Protein AF-A0A0R2CUC7-F1 (afdb_monomer)

Secondary structure (DSSP, 8-state):
---S-EEETTTTEEEPPPHHHHHHHHHHHHHHSBTT-STT-TT-SB-HHHHHHTTT-HHHHHHHHHHHHHHH-TTEEEEEEEEEEE-TTS-EEEEEEEEETTSPPEEEEE--S-------

Organism: NCBI:txid1423745

Structure (mmCIF, N/CA/C/O backbone):
data_AF-A0A0R2CUC7-F1
#
_entry.id   AF-A0A0R2CUC7-F1
#
loop_
_atom_site.group_PDB
_atom_site.id
_atom_site.type_symbol
_atom_site.label_atom_id
_atom_site.label_alt_id
_atom_site.label_comp_id
_atom_s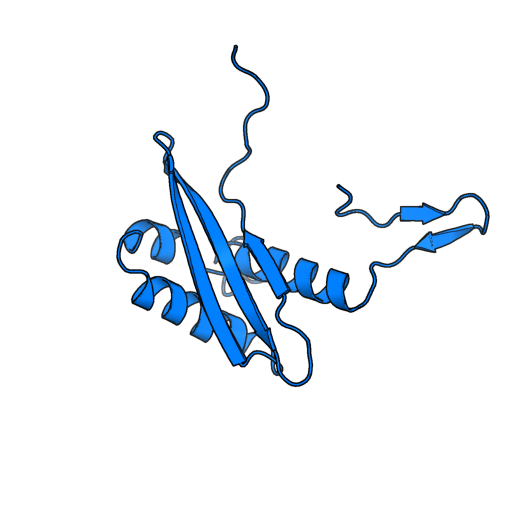ite.label_asym_id
_atom_site.label_entity_id
_atom_site.label_seq_id
_atom_site.pdbx_PDB_ins_code
_atom_site.Cartn_x
_atom_site.Cartn_y
_atom_site.Cartn_z
_atom_site.occupancy
_atom_site.B_iso_or_equiv
_atom_site.auth_seq_id
_atom_site.auth_comp_id
_atom_site.auth_asym_id
_atom_site.auth_atom_id
_atom_site.pdbx_PDB_model_num
ATOM 1 N N . MET A 1 1 ? 13.839 12.483 6.977 1.00 41.31 1 MET A N 1
ATOM 2 C CA . MET A 1 1 ? 14.357 11.131 7.264 1.00 41.31 1 MET A CA 1
ATOM 3 C C . MET A 1 1 ? 14.346 10.924 8.763 1.00 41.31 1 MET A C 1
ATOM 5 O O . MET A 1 1 ? 15.111 11.611 9.422 1.00 41.31 1 MET A O 1
ATOM 9 N N . THR A 1 2 ? 13.513 10.029 9.290 1.00 42.81 2 THR A N 1
ATOM 10 C CA . THR A 1 2 ? 13.954 9.015 10.267 1.00 42.81 2 THR A CA 1
ATOM 11 C C . THR A 1 2 ? 12.838 7.982 10.404 1.00 42.81 2 THR A C 1
ATOM 13 O O . THR A 1 2 ? 11.763 8.282 10.906 1.00 42.81 2 THR A O 1
ATOM 16 N N . ASN A 1 3 ? 13.098 6.778 9.900 1.00 47.59 3 ASN A N 1
ATOM 17 C CA . ASN A 1 3 ? 12.325 5.566 10.186 1.00 47.59 3 ASN A CA 1
ATOM 18 C C . ASN A 1 3 ? 12.746 4.963 11.549 1.00 47.59 3 ASN A C 1
ATOM 20 O O . ASN A 1 3 ? 12.495 3.790 11.790 1.00 47.59 3 ASN A O 1
ATOM 24 N N . ASP A 1 4 ? 13.411 5.738 12.418 1.00 59.41 4 ASP A N 1
ATOM 25 C CA . ASP A 1 4 ? 14.022 5.235 13.649 1.00 59.41 4 ASP A CA 1
ATOM 26 C C . ASP A 1 4 ? 13.312 5.732 14.902 1.00 59.41 4 ASP A C 1
ATOM 28 O O . ASP A 1 4 ? 12.884 6.884 15.007 1.00 59.41 4 ASP A O 1
ATOM 32 N N . VAL A 1 5 ? 13.306 4.849 15.899 1.00 56.78 5 VAL A N 1
ATOM 33 C CA . VAL A 1 5 ? 13.142 5.189 17.310 1.00 56.78 5 VAL A CA 1
ATOM 34 C C . VAL A 1 5 ? 14.219 6.214 17.682 1.00 56.78 5 VAL A C 1
ATOM 36 O O . VAL A 1 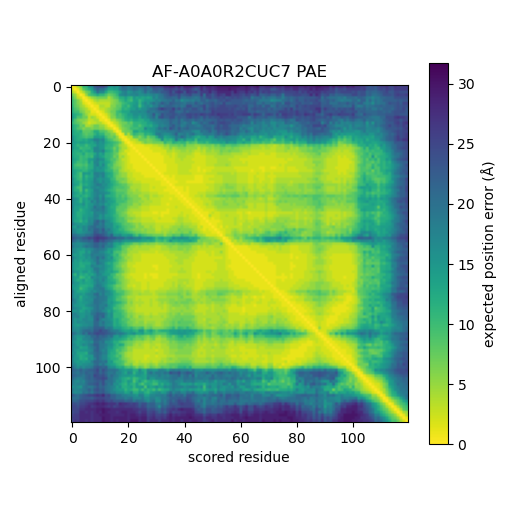5 ? 15.405 5.890 17.767 1.00 56.78 5 VAL A O 1
ATOM 39 N N . ALA A 1 6 ? 13.819 7.465 17.907 1.00 59.09 6 ALA A N 1
ATOM 40 C CA . ALA A 1 6 ? 14.750 8.531 18.255 1.00 59.09 6 ALA A CA 1
ATOM 41 C C . ALA A 1 6 ? 14.904 8.619 19.779 1.00 59.09 6 ALA A C 1
ATOM 43 O O . ALA A 1 6 ? 13.968 8.969 20.493 1.00 59.09 6 ALA A O 1
ATOM 44 N N . PHE A 1 7 ? 16.094 8.323 20.303 1.00 57.31 7 PHE A N 1
ATOM 45 C CA . PHE A 1 7 ? 16.383 8.535 21.722 1.00 57.31 7 PHE A CA 1
ATOM 46 C C . PHE A 1 7 ? 16.636 10.019 22.004 1.00 57.31 7 PHE A C 1
ATOM 48 O O . PHE A 1 7 ? 17.595 10.607 21.492 1.00 57.31 7 PHE A O 1
ATOM 55 N N . ASN A 1 8 ? 15.806 10.626 22.850 1.00 61.25 8 ASN A N 1
ATOM 56 C CA . ASN A 1 8 ? 15.993 12.000 23.276 1.00 61.25 8 ASN A CA 1
ATOM 57 C C . ASN A 1 8 ? 16.959 12.065 24.468 1.00 61.25 8 ASN A C 1
ATOM 59 O O . ASN A 1 8 ? 16.620 11.765 25.612 1.00 61.25 8 ASN A O 1
ATOM 63 N N . ARG A 1 9 ? 18.191 12.506 24.195 1.00 60.03 9 ARG A N 1
ATOM 64 C CA . ARG A 1 9 ? 19.257 12.606 25.203 1.00 60.03 9 ARG A CA 1
ATOM 65 C C . ARG A 1 9 ? 19.009 13.668 26.278 1.00 60.03 9 ARG A C 1
ATOM 67 O O . ARG A 1 9 ? 19.671 13.609 27.307 1.00 60.03 9 ARG A O 1
ATOM 74 N N . SER A 1 10 ? 18.110 14.631 26.061 1.00 72.25 10 SER A N 1
ATOM 75 C CA . SER A 1 10 ? 17.872 15.713 27.030 1.00 72.25 10 SER A CA 1
ATOM 76 C C . SER A 1 10 ? 16.886 15.331 28.132 1.00 72.25 10 SER A C 1
ATOM 78 O O . SER A 1 10 ? 16.953 15.896 29.220 1.00 72.25 10 SER A O 1
ATOM 80 N N . ASN A 1 11 ? 16.005 14.360 27.882 1.00 71.06 11 ASN A N 1
ATOM 81 C CA . ASN A 1 11 ? 15.025 13.882 28.861 1.00 71.06 11 ASN A CA 1
ATOM 82 C C . ASN A 1 11 ? 15.072 12.360 29.096 1.00 71.06 11 ASN A C 1
ATOM 84 O O . ASN A 1 11 ? 14.337 11.859 29.940 1.00 71.06 11 ASN A O 1
ATOM 88 N N . GLY A 1 12 ? 15.936 11.630 28.383 1.00 63.31 12 GLY A N 1
ATOM 89 C CA . GLY A 1 12 ? 16.108 10.186 28.538 1.00 63.31 12 GLY A CA 1
ATOM 90 C C . GLY A 1 12 ? 14.937 9.353 28.013 1.00 63.31 12 GLY A C 1
ATOM 91 O O . GLY A 1 12 ? 14.834 8.179 28.364 1.00 63.31 12 GLY A O 1
ATOM 92 N N . VAL A 1 13 ? 14.051 9.938 27.201 1.00 70.56 13 VAL A N 1
ATOM 93 C CA . VAL A 1 13 ? 12.846 9.276 26.683 1.00 70.56 13 VAL A CA 1
ATOM 94 C C . VAL A 1 13 ? 13.041 8.882 25.219 1.00 70.56 13 VAL A C 1
ATOM 96 O O . VAL A 1 13 ? 13.650 9.608 24.433 1.00 70.56 13 VAL A O 1
ATOM 99 N N . PHE A 1 14 ? 12.506 7.726 24.832 1.00 63.06 14 PHE A N 1
ATOM 100 C CA . PHE A 1 14 ? 12.370 7.371 23.424 1.00 63.06 14 PHE A CA 1
ATOM 101 C C . PHE A 1 14 ? 11.213 8.162 22.813 1.00 63.06 14 PHE A C 1
ATOM 103 O O . PHE A 1 14 ? 10.071 8.041 23.250 1.00 63.06 14 PHE A O 1
ATOM 110 N N . ASN A 1 15 ? 11.509 8.982 21.809 1.00 59.94 15 ASN A N 1
ATOM 111 C CA . ASN A 1 15 ? 10.486 9.635 21.013 1.00 59.94 15 ASN A CA 1
ATOM 112 C C . ASN A 1 15 ? 9.854 8.579 20.108 1.00 59.94 15 ASN A C 1
ATOM 114 O O . ASN A 1 15 ? 10.483 8.080 19.170 1.00 59.94 15 ASN A O 1
ATOM 118 N N . PHE A 1 16 ? 8.612 8.239 20.426 1.00 55.81 16 PHE A N 1
ATOM 119 C CA . PHE A 1 16 ? 7.750 7.477 19.542 1.00 55.81 16 PHE A CA 1
ATOM 120 C C . PHE A 1 16 ? 7.235 8.391 18.433 1.00 55.81 16 PHE A C 1
ATOM 122 O O . PHE A 1 16 ? 7.182 9.614 18.571 1.00 55.81 16 PHE A O 1
ATOM 129 N N . VAL A 1 17 ? 6.908 7.781 17.305 1.00 61.53 17 VAL A N 1
ATOM 130 C CA . VAL A 1 17 ? 6.357 8.481 16.150 1.00 61.53 17 VAL A CA 1
ATOM 131 C C . VAL A 1 17 ? 4.950 8.977 16.500 1.00 61.53 17 VAL A C 1
ATOM 133 O O . VAL A 1 17 ? 4.236 8.291 17.225 1.00 61.53 17 VAL A O 1
ATOM 136 N N . ASN A 1 18 ? 4.540 10.154 16.021 1.00 59.34 18 ASN A N 1
ATOM 137 C CA . ASN A 1 18 ? 3.174 10.642 16.252 1.00 59.34 18 ASN A CA 1
ATOM 138 C C . ASN A 1 18 ? 2.145 9.701 15.592 1.00 59.34 18 ASN A C 1
ATOM 140 O O . ASN A 1 18 ? 2.443 9.124 14.552 1.00 59.34 18 ASN A O 1
ATOM 144 N N . ASP A 1 19 ? 0.914 9.609 16.104 1.00 58.41 19 ASP A N 1
ATOM 145 C CA . ASP A 1 19 ? -0.112 8.646 15.642 1.00 58.41 19 ASP A CA 1
ATOM 146 C C . ASP A 1 19 ? -0.348 8.627 14.114 1.00 58.41 19 ASP A C 1
ATOM 148 O O . ASP A 1 19 ? -0.509 7.569 13.500 1.00 58.41 19 ASP A O 1
ATOM 152 N N . ASN A 1 20 ? -0.355 9.799 13.467 1.00 59.53 20 ASN A N 1
ATOM 153 C CA . ASN A 1 20 ? -0.498 9.889 12.008 1.00 59.53 20 ASN A CA 1
ATOM 154 C C . ASN A 1 20 ? 0.726 9.324 11.276 1.00 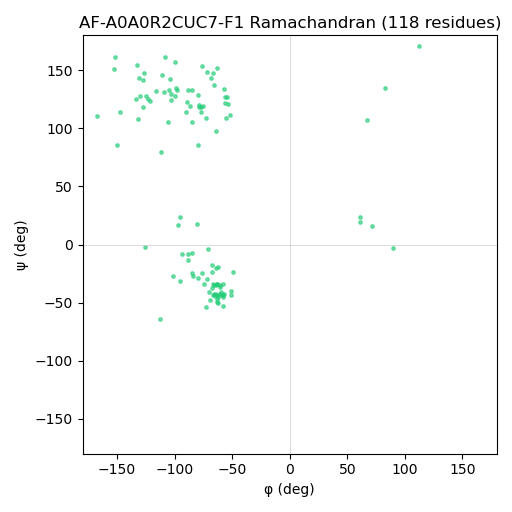59.53 20 ASN A C 1
ATOM 156 O O . ASN A 1 20 ? 0.577 8.678 10.238 1.00 59.53 20 ASN A O 1
ATOM 160 N N . ASP A 1 21 ? 1.916 9.548 11.828 1.00 66.31 21 ASP A N 1
ATOM 161 C CA . ASP A 1 21 ? 3.174 9.050 11.290 1.00 66.31 21 ASP A CA 1
ATOM 162 C C . ASP A 1 21 ? 3.332 7.541 11.558 1.00 66.31 21 ASP A C 1
ATOM 164 O O . ASP A 1 21 ? 3.844 6.826 10.699 1.00 66.31 21 ASP A O 1
ATOM 168 N N . GLU A 1 22 ? 2.835 7.025 12.690 1.00 6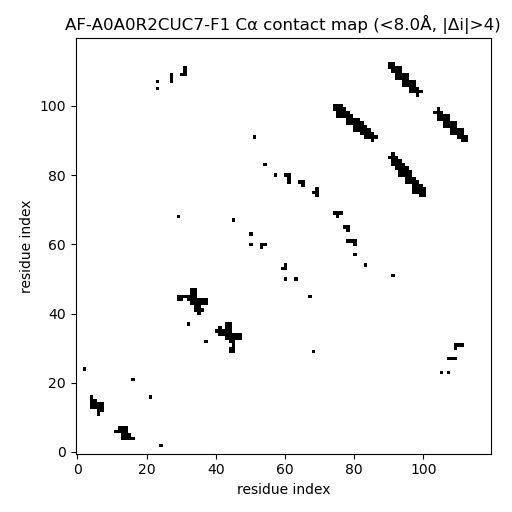9.38 22 GLU A N 1
ATOM 169 C CA . GLU A 1 22 ? 2.780 5.586 12.993 1.00 69.38 22 GLU A CA 1
ATOM 170 C C . GLU A 1 22 ? 1.901 4.845 11.977 1.00 69.38 22 GLU A C 1
ATOM 172 O O . GLU A 1 22 ? 2.275 3.796 11.450 1.00 69.38 22 GLU A O 1
ATOM 177 N N . LEU A 1 23 ? 0.748 5.416 11.633 1.00 75.56 23 LEU A N 1
ATOM 178 C CA . LEU A 1 23 ? -0.149 4.855 10.629 1.00 75.56 23 LEU A CA 1
ATOM 179 C C . LEU A 1 23 ? 0.456 4.882 9.222 1.00 75.56 23 LEU A C 1
ATOM 181 O O . LEU A 1 23 ? 0.392 3.876 8.508 1.00 75.56 23 LEU A O 1
ATOM 185 N N . ALA A 1 24 ? 1.092 5.994 8.844 1.00 74.25 24 ALA A N 1
ATOM 186 C CA . ALA A 1 24 ? 1.830 6.087 7.591 1.00 74.25 24 ALA A CA 1
ATOM 187 C C . ALA A 1 24 ? 2.947 5.033 7.524 1.00 74.25 24 ALA A C 1
ATOM 189 O O . ALA A 1 24 ? 3.121 4.369 6.499 1.00 74.25 24 ALA A O 1
ATOM 190 N N . GLN A 1 25 ? 3.685 4.841 8.621 1.00 75.81 25 GLN A N 1
ATOM 191 C CA . GLN A 1 25 ? 4.726 3.818 8.728 1.00 75.81 25 GLN A CA 1
ATOM 192 C C . GLN A 1 25 ? 4.153 2.408 8.640 1.00 75.81 25 GLN A C 1
ATOM 194 O O . GLN A 1 25 ? 4.669 1.588 7.881 1.00 75.81 25 GLN A O 1
ATOM 199 N N . ARG A 1 26 ? 3.049 2.129 9.336 1.00 84.62 26 ARG A N 1
ATOM 200 C CA . ARG A 1 26 ? 2.366 0.837 9.257 1.00 84.62 26 ARG A CA 1
ATOM 201 C C . ARG A 1 26 ? 1.945 0.522 7.828 1.00 84.62 26 ARG A C 1
ATOM 203 O O . ARG A 1 26 ? 2.166 -0.594 7.371 1.00 84.62 26 ARG A O 1
ATOM 210 N N . ILE A 1 27 ? 1.372 1.485 7.107 1.00 85.44 27 ILE A N 1
ATOM 211 C CA . ILE A 1 27 ? 0.988 1.288 5.704 1.00 85.44 27 ILE A CA 1
ATOM 212 C C . ILE A 1 27 ? 2.221 1.044 4.824 1.00 85.44 27 ILE A C 1
ATOM 214 O O . ILE A 1 27 ? 2.197 0.132 3.998 1.00 85.44 27 ILE A O 1
ATOM 218 N N . LYS A 1 28 ? 3.309 1.801 5.019 1.00 83.88 28 LYS A N 1
ATOM 219 C CA . LYS A 1 28 ? 4.572 1.573 4.299 1.00 83.88 28 LYS A CA 1
ATOM 220 C C . LYS A 1 28 ? 5.117 0.168 4.532 1.00 83.88 28 LYS A C 1
ATOM 222 O O . LYS A 1 28 ? 5.513 -0.473 3.569 1.00 83.88 28 LYS A O 1
ATOM 227 N N . ILE A 1 29 ? 5.094 -0.324 5.771 1.00 86.19 29 ILE A N 1
ATOM 228 C CA . ILE A 1 29 ? 5.511 -1.695 6.095 1.00 86.19 29 ILE A CA 1
ATOM 229 C C . ILE A 1 29 ? 4.585 -2.697 5.400 1.00 86.19 29 ILE A C 1
ATOM 231 O O . ILE A 1 29 ? 5.055 -3.581 4.695 1.00 86.19 29 ILE A O 1
ATOM 235 N N . LEU A 1 30 ? 3.266 -2.527 5.527 1.00 89.88 30 LEU A N 1
ATOM 236 C CA . LEU A 1 30 ? 2.286 -3.440 4.934 1.00 89.88 30 LEU A CA 1
ATOM 237 C C . LEU A 1 30 ? 2.446 -3.582 3.416 1.00 89.88 30 LEU A C 1
ATOM 239 O O . LEU A 1 30 ? 2.325 -4.697 2.912 1.00 89.88 30 LEU A O 1
ATOM 243 N N . LEU A 1 31 ? 2.676 -2.475 2.705 1.00 88.81 31 LEU A N 1
ATOM 244 C CA . LEU A 1 31 ? 2.843 -2.464 1.247 1.00 88.81 31 LEU A CA 1
ATOM 245 C C . LEU A 1 31 ? 4.278 -2.790 0.810 1.00 88.81 31 LEU A C 1
ATOM 247 O O . LEU A 1 31 ? 4.470 -3.298 -0.293 1.00 88.81 31 LEU A O 1
ATOM 251 N N . GLY A 1 32 ? 5.267 -2.509 1.660 1.00 86.94 32 GLY A N 1
ATOM 252 C CA . GLY A 1 32 ? 6.685 -2.762 1.411 1.00 86.94 32 GLY A CA 1
ATOM 253 C C . GLY A 1 32 ? 7.103 -4.213 1.640 1.00 86.94 32 GLY A C 1
ATOM 254 O O . GLY A 1 32 ? 8.009 -4.681 0.959 1.00 86.94 32 GLY A O 1
ATOM 255 N N . THR A 1 33 ? 6.429 -4.940 2.535 1.00 89.56 33 THR A N 1
ATOM 256 C CA . THR A 1 33 ? 6.689 -6.364 2.780 1.00 89.56 33 THR A CA 1
ATOM 257 C C . THR A 1 33 ? 6.046 -7.231 1.702 1.00 89.56 33 THR A C 1
ATOM 259 O O . THR A 1 33 ? 4.818 -7.278 1.570 1.00 89.56 33 THR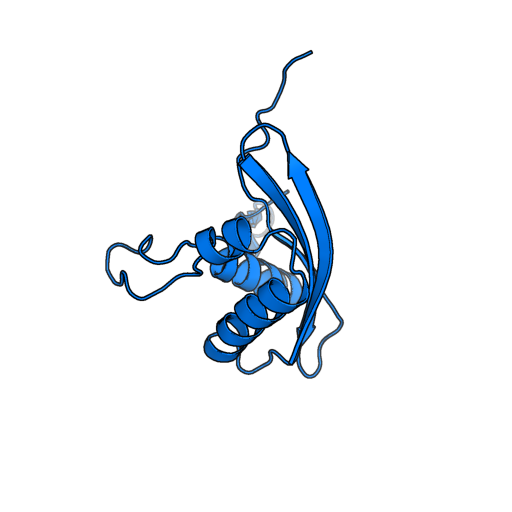 A O 1
ATOM 262 N N . ASN A 1 34 ? 6.871 -7.966 0.964 1.00 89.38 34 ASN A N 1
ATOM 263 C CA . ASN A 1 34 ? 6.431 -8.869 -0.086 1.00 89.38 34 ASN A CA 1
ATOM 264 C C . ASN A 1 34 ? 5.748 -10.123 0.460 1.00 89.38 34 ASN A C 1
ATOM 266 O O . ASN A 1 34 ? 6.087 -10.649 1.524 1.00 89.38 34 ASN A O 1
ATOM 270 N N . LEU A 1 35 ? 4.794 -10.644 -0.313 1.00 90.56 35 LEU A N 1
ATOM 271 C CA . LEU A 1 35 ? 4.188 -11.941 -0.035 1.00 90.56 35 LEU A CA 1
ATOM 272 C C . LEU A 1 35 ? 5.273 -13.028 0.040 1.00 90.56 35 LEU A C 1
ATOM 274 O O . LEU A 1 35 ? 6.018 -13.243 -0.916 1.00 90.56 35 LEU A O 1
ATOM 278 N N . GLY A 1 36 ? 5.347 -13.718 1.179 1.00 90.19 36 GLY A N 1
ATOM 279 C CA . GLY A 1 36 ? 6.342 -14.768 1.422 1.00 90.19 36 GLY A CA 1
ATOM 280 C C . GLY A 1 36 ? 7.659 -14.292 2.040 1.00 90.19 36 GLY A C 1
ATOM 281 O O . GLY A 1 36 ? 8.502 -15.134 2.347 1.00 90.19 36 GLY A O 1
ATOM 282 N N . GLU A 1 37 ? 7.830 -12.985 2.260 1.00 90.44 37 GLU A N 1
ATOM 283 C CA . GLU A 1 37 ? 9.042 -12.410 2.861 1.00 90.44 37 GLU A CA 1
ATOM 284 C C . GLU A 1 37 ? 9.161 -12.726 4.360 1.00 90.44 37 GLU A C 1
ATOM 286 O O . GLU A 1 37 ? 10.264 -12.885 4.877 1.00 90.44 37 GLU A O 1
ATOM 291 N N . ILE A 1 38 ? 8.031 -12.880 5.059 1.00 88.75 38 ILE A N 1
ATOM 292 C CA . ILE A 1 38 ? 8.005 -13.157 6.498 1.00 88.75 38 ILE A CA 1
ATOM 293 C C . ILE A 1 38 ? 8.347 -14.641 6.755 1.00 88.75 38 ILE A C 1
ATOM 295 O O . ILE A 1 38 ? 7.545 -15.517 6.415 1.00 88.75 38 ILE A O 1
ATOM 299 N N . PRO A 1 39 ? 9.492 -14.971 7.397 1.00 88.94 39 PRO A N 1
ATOM 300 C CA . PRO A 1 39 ? 9.972 -16.355 7.483 1.00 88.94 39 PRO A CA 1
ATOM 301 C C . PRO A 1 39 ? 9.048 -17.302 8.253 1.00 88.94 39 PRO A C 1
ATOM 303 O O . PRO A 1 39 ? 8.949 -18.479 7.907 1.00 88.94 39 PRO A O 1
ATOM 306 N N . TRP A 1 40 ? 8.380 -16.791 9.289 1.00 88.19 40 TRP A N 1
ATOM 307 C CA . TRP A 1 40 ? 7.481 -17.560 10.155 1.00 88.19 40 TRP A CA 1
ATOM 308 C C . TRP A 1 40 ? 6.031 -17.607 9.654 1.00 88.19 40 TRP A C 1
ATOM 310 O O . TRP A 1 40 ? 5.257 -18.424 10.143 1.00 88.19 40 TRP A O 1
ATOM 320 N N . ASP A 1 41 ? 5.653 -16.766 8.687 1.00 87.12 41 ASP A N 1
ATOM 321 C CA . ASP A 1 41 ? 4.326 -16.782 8.065 1.00 87.12 41 ASP A CA 1
ATOM 322 C C . ASP A 1 41 ? 4.405 -16.294 6.613 1.00 87.12 41 ASP A C 1
ATOM 324 O O . ASP A 1 41 ? 4.166 -15.130 6.285 1.00 87.12 41 ASP A O 1
ATOM 328 N N . ARG A 1 42 ? 4.706 -17.231 5.713 1.00 87.94 42 ARG A N 1
ATOM 329 C CA . ARG A 1 42 ? 4.847 -16.952 4.279 1.00 87.94 42 ARG A CA 1
ATOM 330 C C . ARG A 1 42 ? 3.524 -16.632 3.577 1.00 87.94 42 ARG A C 1
ATOM 332 O O . ARG A 1 42 ? 3.534 -16.339 2.386 1.00 87.94 42 ARG A O 1
ATOM 339 N N . THR A 1 43 ? 2.390 -16.706 4.276 1.00 88.88 43 THR A N 1
ATOM 340 C CA . THR A 1 43 ? 1.079 -16.339 3.716 1.00 88.88 43 THR A CA 1
ATOM 341 C C . THR A 1 43 ? 0.795 -14.840 3.821 1.00 88.88 43 THR A C 1
ATOM 343 O O . THR A 1 43 ? -0.207 -14.359 3.288 1.00 88.88 43 THR A O 1
ATOM 346 N N . LYS A 1 44 ? 1.663 -14.093 4.514 1.00 86.19 44 LYS A N 1
ATOM 347 C CA . LYS A 1 44 ? 1.545 -12.650 4.737 1.00 86.19 44 LYS A CA 1
ATOM 348 C C . LYS A 1 44 ? 2.427 -11.862 3.779 1.00 86.19 44 LYS A C 1
ATOM 350 O O . LYS A 1 44 ? 3.433 -12.365 3.281 1.00 86.19 44 LYS A O 1
ATOM 355 N N . GLY A 1 45 ? 2.040 -10.605 3.586 1.00 88.81 45 GLY A N 1
ATOM 356 C CA . GLY A 1 45 ? 2.687 -9.650 2.696 1.00 88.81 45 GLY A CA 1
ATOM 357 C C . GLY A 1 45 ? 1.817 -9.291 1.496 1.00 88.81 45 GLY A C 1
ATOM 358 O O . GLY A 1 45 ? 0.759 -9.884 1.258 1.00 88.81 45 GLY A O 1
ATOM 359 N N . PHE A 1 46 ? 2.268 -8.286 0.760 1.00 90.31 46 PHE A N 1
ATOM 360 C CA . PHE A 1 46 ? 1.619 -7.778 -0.436 1.00 90.31 46 PHE A CA 1
ATOM 361 C C . PHE A 1 46 ? 2.286 -8.358 -1.688 1.00 90.31 46 PHE A C 1
ATOM 363 O O . PHE A 1 46 ? 3.509 -8.415 -1.782 1.00 90.31 46 PHE A O 1
ATOM 370 N N . ASP A 1 47 ? 1.497 -8.808 -2.663 1.00 88.44 47 ASP A N 1
ATOM 371 C CA . ASP A 1 47 ? 2.037 -9.313 -3.929 1.00 88.44 47 ASP A CA 1
ATOM 372 C C . ASP A 1 47 ? 2.411 -8.146 -4.858 1.00 88.44 47 ASP A C 1
ATOM 374 O O . ASP A 1 47 ? 1.627 -7.721 -5.713 1.00 88.44 47 ASP A O 1
ATOM 378 N N . GLN A 1 48 ? 3.628 -7.621 -4.696 1.00 85.06 48 GLN A N 1
ATOM 379 C CA . GLN A 1 48 ? 4.136 -6.526 -5.528 1.00 85.06 48 GLN A CA 1
ATOM 380 C C . GLN A 1 48 ? 4.356 -6.955 -6.990 1.00 85.06 48 GLN A C 1
ATOM 382 O O . GLN A 1 48 ? 4.278 -6.121 -7.895 1.00 85.06 48 GLN A O 1
ATOM 387 N N . ASN A 1 49 ? 4.558 -8.251 -7.269 1.00 82.19 49 ASN A N 1
ATOM 388 C CA . ASN A 1 49 ? 4.691 -8.737 -8.647 1.00 82.19 49 ASN A CA 1
ATOM 389 C C . ASN A 1 49 ? 3.390 -8.556 -9.429 1.00 82.19 49 ASN A C 1
ATOM 391 O O . ASN A 1 49 ? 3.429 -8.252 -10.625 1.00 82.19 49 ASN A O 1
ATOM 395 N N . ASN A 1 50 ? 2.242 -8.707 -8.765 1.00 80.56 50 ASN A N 1
ATOM 396 C CA . ASN A 1 50 ? 0.943 -8.433 -9.368 1.00 80.56 50 ASN A CA 1
ATOM 397 C C . ASN A 1 50 ? 0.822 -6.963 -9.811 1.00 80.56 50 ASN A C 1
ATOM 399 O O . ASN A 1 50 ? 0.282 -6.676 -10.878 1.00 80.56 50 ASN A O 1
ATOM 403 N N . ILE A 1 51 ? 1.394 -6.029 -9.050 1.00 79.88 51 ILE A N 1
ATOM 404 C CA . ILE A 1 51 ? 1.401 -4.599 -9.385 1.00 79.88 51 ILE A CA 1
ATOM 405 C C . ILE A 1 51 ? 2.288 -4.313 -10.592 1.00 79.88 51 ILE A C 1
ATOM 407 O O . ILE A 1 51 ? 1.840 -3.673 -11.541 1.00 79.88 51 ILE A O 1
ATOM 411 N N . ILE A 1 52 ? 3.510 -4.851 -10.605 1.00 74.31 52 ILE A N 1
ATOM 412 C CA . ILE A 1 52 ? 4.454 -4.676 -11.719 1.00 74.31 52 ILE A CA 1
ATOM 413 C C . ILE A 1 52 ? 3.864 -5.240 -13.021 1.00 74.31 52 ILE A C 1
ATOM 415 O O . ILE A 1 52 ? 3.931 -4.596 -14.069 1.00 74.31 52 ILE A O 1
ATOM 419 N N . ARG A 1 53 ? 3.229 -6.420 -12.964 1.00 76.06 53 ARG A N 1
ATOM 420 C CA . ARG A 1 53 ? 2.580 -7.047 -14.131 1.00 76.06 53 ARG A CA 1
ATOM 421 C C . ARG A 1 53 ? 1.407 -6.229 -14.666 1.00 76.06 53 ARG A C 1
ATOM 423 O O . ARG A 1 53 ? 1.200 -6.190 -15.876 1.00 76.06 53 ARG A O 1
ATOM 430 N N . ASN A 1 54 ? 0.668 -5.566 -13.781 1.00 75.88 54 ASN A N 1
ATOM 431 C CA . ASN A 1 54 ? -0.483 -4.741 -14.134 1.00 75.88 54 ASN A CA 1
ATOM 432 C C . ASN A 1 54 ? -0.144 -3.249 -14.255 1.00 75.88 54 ASN A C 1
ATOM 434 O O . ASN A 1 54 ? -1.064 -2.440 -14.282 1.00 75.88 54 ASN A O 1
ATOM 438 N N . GLY A 1 55 ? 1.137 -2.872 -14.377 1.00 65.44 55 GLY A N 1
ATOM 439 C CA . GLY A 1 55 ? 1.639 -1.491 -14.258 1.00 65.44 55 GLY A CA 1
ATOM 440 C C . GLY A 1 55 ? 0.911 -0.411 -15.074 1.00 65.44 55 GLY A C 1
ATOM 441 O O . GLY A 1 55 ? 0.910 0.751 -14.692 1.00 65.44 55 GLY A O 1
ATOM 442 N N . LYS A 1 56 ? 0.230 -0.786 -16.165 1.00 70.25 56 LYS A N 1
ATOM 443 C CA . LYS A 1 56 ? -0.549 0.135 -17.018 1.00 70.25 56 LYS A CA 1
ATOM 444 C C . LYS A 1 56 ? -2.035 0.244 -16.651 1.00 70.25 56 LYS A C 1
ATOM 446 O O . LYS A 1 56 ? -2.748 1.062 -17.224 1.00 70.25 56 LYS A O 1
ATOM 451 N N . GLN A 1 57 ? -2.525 -0.587 -15.738 1.00 84.88 57 GLN A N 1
ATOM 452 C CA . GLN A 1 57 ? -3.932 -0.696 -15.366 1.00 84.88 57 GLN A CA 1
ATOM 453 C C . GLN A 1 57 ? -4.138 -0.184 -13.940 1.00 84.88 57 GLN A C 1
ATOM 455 O O . GLN A 1 57 ? -4.254 -0.961 -12.994 1.00 84.88 57 GLN A O 1
ATOM 460 N N . ILE A 1 58 ? -4.206 1.142 -13.797 1.00 85.88 58 ILE A N 1
ATOM 461 C CA . ILE A 1 58 ? -4.341 1.824 -12.497 1.00 85.88 58 ILE A CA 1
ATOM 462 C C . ILE A 1 58 ? -5.494 1.246 -11.663 1.00 85.88 58 ILE A C 1
ATOM 464 O O . ILE A 1 58 ? -5.310 0.949 -10.490 1.00 85.88 58 ILE A O 1
ATOM 468 N N . HIS A 1 59 ? -6.646 0.980 -12.281 1.00 86.88 59 HIS A N 1
ATOM 469 C CA . HIS A 1 59 ? -7.806 0.411 -11.588 1.00 86.88 59 HIS A CA 1
ATOM 470 C C . HIS A 1 59 ? -7.529 -0.974 -10.968 1.00 86.88 59 HIS A C 1
ATOM 472 O O . HIS A 1 59 ? -8.037 -1.286 -9.891 1.00 86.88 59 HIS A O 1
ATOM 478 N N . VAL A 1 60 ? -6.705 -1.808 -11.615 1.00 87.19 60 VAL A N 1
ATOM 479 C CA . VAL A 1 60 ? -6.308 -3.124 -11.087 1.00 87.19 60 VAL A CA 1
ATOM 480 C C . VAL A 1 60 ? -5.383 -2.951 -9.887 1.00 87.19 60 VAL A C 1
ATOM 482 O O . VAL A 1 60 ? -5.541 -3.641 -8.882 1.00 87.19 60 VAL A O 1
ATOM 485 N N . ILE A 1 61 ? -4.453 -2.000 -9.971 1.00 87.56 61 ILE A N 1
ATOM 486 C CA . ILE A 1 61 ? -3.522 -1.651 -8.892 1.00 87.56 61 ILE A CA 1
ATOM 487 C C . ILE A 1 61 ? -4.288 -1.136 -7.669 1.00 87.56 61 ILE A C 1
ATOM 489 O O . ILE A 1 61 ? -4.098 -1.647 -6.566 1.00 87.56 61 ILE A O 1
ATOM 493 N N . GLU A 1 62 ? -5.199 -0.182 -7.862 1.00 90.50 62 GLU A N 1
ATOM 494 C CA . GLU A 1 62 ? -6.050 0.363 -6.798 1.00 90.50 62 GLU A CA 1
ATOM 495 C C . GLU A 1 62 ? -6.911 -0.722 -6.154 1.00 90.50 62 GLU A C 1
ATOM 497 O O . GLU A 1 62 ? -7.021 -0.774 -4.928 1.00 90.50 62 GLU A O 1
ATOM 502 N N . THR A 1 63 ? -7.466 -1.633 -6.959 1.00 90.50 63 THR A N 1
ATOM 503 C CA . THR A 1 63 ? -8.241 -2.777 -6.460 1.00 90.50 63 THR A CA 1
ATOM 504 C C . THR A 1 63 ? -7.369 -3.705 -5.617 1.00 90.50 63 THR A C 1
ATOM 506 O O . THR A 1 63 ? -7.754 -4.066 -4.508 1.00 90.50 63 THR A O 1
ATOM 509 N N . ALA A 1 64 ? -6.171 -4.057 -6.089 1.00 89.69 64 ALA A N 1
ATOM 510 C CA . ALA A 1 64 ? -5.258 -4.933 -5.360 1.00 89.69 64 ALA A CA 1
ATOM 511 C C . ALA A 1 64 ? -4.822 -4.327 -4.014 1.00 89.69 64 ALA A C 1
ATOM 513 O O . ALA A 1 64 ? -4.860 -5.012 -2.988 1.00 89.69 64 ALA A O 1
ATOM 514 N N . ILE A 1 65 ? -4.460 -3.039 -3.999 1.00 90.62 65 ILE A N 1
ATOM 515 C CA . ILE A 1 65 ? -4.091 -2.321 -2.771 1.00 90.62 65 ILE A CA 1
ATOM 516 C C . ILE A 1 65 ? -5.303 -2.209 -1.835 1.00 90.62 65 ILE A C 1
ATOM 518 O O . ILE A 1 65 ? -5.175 -2.465 -0.638 1.00 90.62 65 ILE A O 1
ATOM 522 N N . THR A 1 66 ? -6.485 -1.895 -2.371 1.00 91.75 66 THR A N 1
ATOM 523 C CA . THR A 1 66 ? -7.743 -1.809 -1.611 1.00 91.75 66 THR A CA 1
ATOM 524 C C . THR A 1 66 ? -8.071 -3.120 -0.911 1.00 91.75 66 THR A C 1
ATOM 526 O O . THR A 1 66 ? -8.290 -3.137 0.300 1.00 91.75 66 THR A O 1
ATOM 529 N N . GLU A 1 67 ? -8.095 -4.225 -1.653 1.00 91.38 67 GLU A N 1
ATOM 530 C CA . GLU A 1 67 ? -8.435 -5.544 -1.115 1.00 91.38 67 GLU A CA 1
ATOM 531 C C . GLU A 1 67 ? -7.432 -6.007 -0.058 1.00 91.38 67 GLU A C 1
ATOM 533 O O . GLU A 1 67 ? -7.801 -6.672 0.913 1.00 91.38 67 GLU A O 1
ATOM 538 N N . TYR A 1 68 ? -6.162 -5.638 -0.218 1.00 91.62 68 TYR A N 1
ATOM 539 C CA . TYR A 1 68 ? -5.141 -5.935 0.771 1.00 91.62 68 TYR A CA 1
ATOM 540 C C . TYR A 1 68 ? -5.296 -5.074 2.032 1.00 91.62 68 TYR A C 1
ATOM 542 O O . TYR A 1 68 ? -5.419 -5.620 3.129 1.00 91.62 68 TYR A O 1
ATOM 550 N N . LEU A 1 69 ? -5.360 -3.745 1.905 1.00 91.00 69 LEU A N 1
ATOM 551 C CA . LEU A 1 69 ? -5.429 -2.843 3.058 1.00 91.00 69 LEU A CA 1
ATOM 552 C C . LEU A 1 69 ? -6.737 -2.986 3.843 1.00 91.00 69 LEU A C 1
ATOM 554 O O . LEU A 1 69 ? -6.688 -2.941 5.071 1.00 91.00 69 LEU A O 1
ATOM 558 N N . LYS A 1 70 ? -7.874 -3.277 3.194 1.00 91.75 70 LYS A N 1
ATOM 559 C CA . LYS A 1 70 ? -9.138 -3.602 3.890 1.00 91.75 70 LYS A CA 1
ATOM 560 C C . LYS A 1 70 ? -9.013 -4.799 4.833 1.00 91.75 70 LYS A C 1
ATOM 562 O O . LYS A 1 70 ? -9.659 -4.819 5.876 1.00 91.75 70 LYS A O 1
ATOM 567 N N . LYS A 1 71 ? -8.189 -5.794 4.485 1.00 91.00 71 LYS A N 1
ATOM 568 C CA . LYS A 1 71 ? -7.958 -6.981 5.328 1.00 91.00 71 LYS A CA 1
ATOM 569 C C . LYS A 1 71 ? -7.042 -6.694 6.517 1.00 91.00 71 LYS A C 1
ATOM 571 O O . LYS A 1 71 ? -7.094 -7.426 7.499 1.00 91.00 71 LYS A O 1
ATOM 576 N N . GLN A 1 72 ? -6.194 -5.669 6.422 1.00 88.88 72 GLN A N 1
ATOM 577 C CA . GLN A 1 72 ? -5.190 -5.343 7.444 1.00 88.88 72 GLN A CA 1
ATOM 578 C C . GLN A 1 72 ? -5.606 -4.178 8.352 1.00 88.88 72 GLN A C 1
ATOM 580 O O . GLN A 1 72 ? -5.137 -4.087 9.490 1.00 88.88 72 GLN A O 1
ATOM 585 N N . LEU A 1 73 ? -6.451 -3.272 7.851 1.00 87.88 73 LEU A N 1
ATOM 586 C CA . LEU A 1 73 ? -6.810 -2.007 8.485 1.00 87.88 73 LEU A CA 1
ATOM 587 C C . LEU A 1 73 ? -8.333 -1.821 8.486 1.00 87.88 73 LEU A C 1
ATOM 589 O O . LEU A 1 73 ? -8.938 -1.481 7.472 1.00 87.88 73 LEU A O 1
ATOM 593 N N . ASN A 1 74 ? -8.953 -1.946 9.660 1.00 86.06 74 ASN A N 1
ATOM 594 C CA . ASN A 1 74 ? -10.404 -1.766 9.831 1.00 86.06 74 ASN A CA 1
ATOM 595 C C . ASN A 1 74 ? -10.887 -0.333 9.521 1.00 86.06 74 ASN A C 1
ATOM 597 O O . ASN A 1 74 ? -12.076 -0.100 9.289 1.00 86.06 74 ASN A O 1
ATOM 601 N N . THR A 1 75 ? -9.970 0.636 9.556 1.00 84.56 75 THR A N 1
ATOM 602 C CA . THR A 1 75 ? -10.226 2.051 9.269 1.00 84.56 75 THR A CA 1
ATOM 603 C C . THR A 1 75 ? -10.074 2.395 7.792 1.00 84.56 75 THR A C 1
ATOM 605 O O . THR A 1 75 ? -10.427 3.505 7.416 1.00 84.56 75 THR A O 1
ATOM 608 N N . PHE A 1 76 ? -9.589 1.487 6.940 1.00 87.31 76 PHE A N 1
ATOM 609 C CA . PHE A 1 76 ? -9.377 1.786 5.526 1.00 87.31 76 PHE A CA 1
ATOM 610 C C . PHE A 1 76 ? -10.691 2.046 4.777 1.00 87.31 76 PHE A C 1
ATOM 612 O O . PHE A 1 76 ? -11.676 1.324 4.963 1.00 87.31 76 PHE A O 1
ATOM 619 N N . VAL A 1 77 ? -10.699 3.076 3.924 1.00 86.38 77 VAL A N 1
ATOM 620 C CA . VAL A 1 77 ? -11.842 3.433 3.068 1.00 86.38 77 VAL A CA 1
ATOM 621 C C . VAL A 1 77 ? -11.493 3.187 1.606 1.00 86.38 77 VAL A C 1
ATOM 623 O O . VAL A 1 77 ? -12.088 2.315 0.970 1.00 86.38 77 VAL A O 1
ATOM 626 N N . GLU A 1 78 ? -10.515 3.928 1.094 1.00 86.69 78 GLU A N 1
ATOM 627 C CA . GLU A 1 78 ? -10.116 3.904 -0.312 1.00 86.69 78 GLU A CA 1
ATOM 628 C C . GLU A 1 78 ? -8.638 4.274 -0.476 1.00 86.69 78 GLU A C 1
ATOM 630 O O . GLU A 1 78 ? -8.014 4.885 0.398 1.00 86.69 78 GLU A O 1
ATOM 635 N N . VAL A 1 79 ? -8.102 3.906 -1.635 1.00 89.12 79 VAL A N 1
ATOM 636 C CA . VAL A 1 79 ? -6.799 4.336 -2.131 1.00 89.12 79 VAL A CA 1
ATOM 637 C C . VAL A 1 79 ? -6.986 4.888 -3.532 1.00 89.12 79 VAL A C 1
ATOM 639 O O . VAL A 1 79 ? -7.752 4.336 -4.322 1.00 89.12 79 VAL A O 1
ATOM 642 N N . LYS A 1 80 ? -6.259 5.954 -3.837 1.00 89.25 80 LYS A N 1
ATOM 643 C CA . LYS A 1 80 ? -6.166 6.513 -5.176 1.00 89.25 80 LYS A CA 1
ATOM 644 C C . LYS A 1 80 ? -4.710 6.583 -5.586 1.00 89.25 80 LYS A C 1
ATOM 646 O O . LYS A 1 80 ? -3.890 7.160 -4.873 1.00 89.25 80 LYS A O 1
ATOM 651 N N . VAL A 1 81 ? -4.386 6.030 -6.742 1.00 86.62 81 VAL A N 1
ATOM 652 C CA . VAL A 1 81 ? -3.052 6.172 -7.318 1.00 86.62 81 VAL A CA 1
ATOM 653 C C . VAL A 1 81 ? -2.956 7.547 -7.968 1.00 86.62 81 VAL A C 1
ATOM 655 O O . VAL A 1 81 ? -3.731 7.888 -8.862 1.00 86.62 81 VAL A O 1
ATOM 658 N N . THR A 1 82 ? -2.014 8.361 -7.500 1.00 86.12 82 THR A N 1
ATOM 659 C CA . THR A 1 82 ? -1.812 9.728 -7.998 1.00 86.12 82 THR A CA 1
ATOM 660 C C . THR A 1 82 ? -0.735 9.797 -9.070 1.00 86.12 82 THR A C 1
ATOM 662 O O . THR A 1 82 ? -0.847 10.610 -9.987 1.00 86.12 82 THR A O 1
ATOM 665 N N . SER A 1 83 ? 0.271 8.925 -9.005 1.00 84.12 83 SER A N 1
ATOM 666 C CA . SER A 1 83 ? 1.257 8.755 -10.070 1.00 84.12 83 SER A CA 1
ATOM 667 C C . SER A 1 83 ? 1.854 7.349 -10.082 1.00 84.12 83 SER A C 1
ATOM 669 O O . SER A 1 83 ? 1.963 6.687 -9.047 1.00 84.12 83 SER A O 1
ATOM 671 N N . ILE A 1 84 ? 2.257 6.914 -11.277 1.00 83.56 84 ILE A N 1
ATOM 672 C CA . ILE A 1 84 ? 3.097 5.736 -11.499 1.00 83.56 84 ILE A CA 1
ATOM 673 C C . ILE A 1 84 ? 4.191 6.143 -12.480 1.00 83.56 84 ILE A C 1
ATOM 675 O O . ILE A 1 84 ? 3.888 6.609 -13.580 1.00 83.56 84 ILE A O 1
ATOM 679 N N . THR A 1 85 ? 5.444 5.931 -12.094 1.00 83.38 85 THR A N 1
ATOM 680 C CA . THR A 1 85 ? 6.609 6.143 -12.955 1.00 83.38 85 THR A CA 1
ATOM 681 C C . THR A 1 85 ? 7.366 4.832 -13.076 1.00 83.38 85 THR A C 1
ATOM 683 O O . THR A 1 85 ? 7.767 4.248 -12.073 1.00 83.38 85 THR A O 1
ATOM 686 N N . HIS A 1 86 ? 7.563 4.364 -14.306 1.00 80.25 86 HIS A N 1
ATOM 687 C CA . HIS A 1 86 ? 8.402 3.204 -14.589 1.00 80.25 86 HIS A CA 1
ATOM 688 C C . HIS A 1 86 ? 9.784 3.677 -15.023 1.00 80.25 86 HIS A C 1
ATOM 690 O O . HIS A 1 86 ? 9.890 4.538 -15.894 1.00 80.25 86 HIS A O 1
ATOM 696 N N . HIS A 1 87 ? 10.819 3.079 -14.447 1.00 80.81 87 HIS A N 1
ATOM 697 C CA . HIS A 1 87 ? 12.210 3.354 -14.788 1.00 80.81 87 HIS A CA 1
ATOM 698 C C . HIS A 1 87 ? 12.826 2.178 -15.549 1.00 80.81 87 HIS A C 1
ATOM 700 O O . HIS A 1 87 ? 12.357 1.038 -15.452 1.00 80.81 87 HIS A O 1
ATOM 706 N N . ASP A 1 88 ? 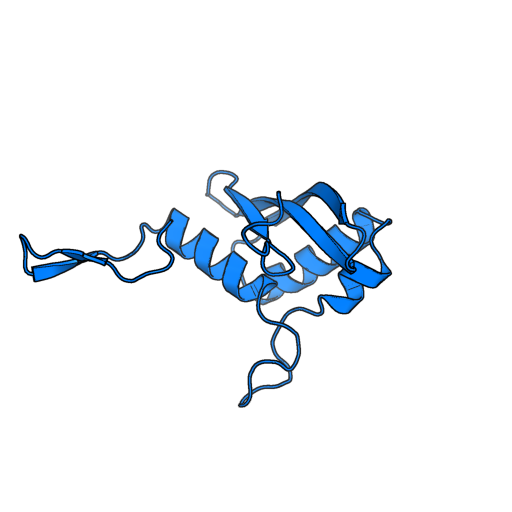13.934 2.436 -16.242 1.00 75.69 88 ASP A N 1
ATOM 707 C CA . ASP A 1 88 ? 14.600 1.465 -17.124 1.00 75.69 88 ASP A CA 1
ATOM 708 C C . ASP A 1 88 ? 15.126 0.210 -16.389 1.00 75.69 88 ASP A C 1
ATOM 710 O O . ASP A 1 88 ? 15.269 -0.857 -16.985 1.00 75.69 88 ASP A O 1
ATOM 714 N N . ASN A 1 89 ? 15.302 0.283 -15.064 1.00 71.19 89 ASN A N 1
ATOM 715 C CA . ASN A 1 89 ? 15.828 -0.800 -14.221 1.00 71.19 89 ASN A CA 1
ATOM 716 C C . ASN A 1 89 ? 14.751 -1.675 -13.556 1.00 71.19 89 ASN A C 1
ATOM 718 O O . ASN A 1 89 ? 15.006 -2.294 -12.524 1.00 71.19 89 ASN A O 1
ATOM 722 N N . ARG A 1 90 ? 13.533 -1.741 -14.119 1.00 69.94 90 ARG A N 1
ATOM 723 C CA . ARG A 1 90 ? 12.382 -2.469 -13.521 1.00 69.94 90 ARG A CA 1
ATOM 724 C C . ARG A 1 90 ? 11.977 -1.922 -12.145 1.00 69.94 90 ARG A C 1
ATOM 726 O O . ARG A 1 90 ? 11.281 -2.587 -11.382 1.00 69.94 90 ARG A O 1
ATOM 733 N N . VAL A 1 91 ? 12.394 -0.694 -11.863 1.00 75.44 91 VAL A N 1
ATOM 734 C CA . VAL A 1 91 ? 12.004 0.100 -10.702 1.00 75.44 91 VAL A CA 1
ATOM 735 C C . VAL A 1 91 ? 10.699 0.800 -11.071 1.00 75.44 91 VAL A C 1
ATOM 737 O O . VAL A 1 91 ? 10.555 1.320 -12.178 1.00 75.44 91 VAL A O 1
ATOM 740 N N . THR A 1 92 ? 9.713 0.761 -10.181 1.00 76.81 92 THR A N 1
ATOM 741 C CA . THR A 1 92 ? 8.447 1.480 -10.356 1.00 76.81 92 THR A CA 1
ATOM 742 C C . THR A 1 92 ? 8.197 2.314 -9.116 1.00 76.81 92 THR A C 1
ATOM 744 O O . THR A 1 92 ? 8.045 1.763 -8.028 1.00 76.81 92 THR A O 1
ATOM 747 N N . ASP A 1 93 ? 8.128 3.627 -9.303 1.00 82.88 93 ASP A N 1
ATOM 748 C CA . ASP A 1 93 ? 7.688 4.544 -8.263 1.00 82.88 93 ASP A CA 1
ATOM 749 C C . ASP A 1 93 ? 6.178 4.698 -8.333 1.00 82.88 93 ASP A C 1
ATOM 751 O O . ASP A 1 93 ? 5.608 4.928 -9.403 1.00 82.88 93 ASP A O 1
ATOM 755 N N . MET A 1 94 ? 5.536 4.607 -7.174 1.00 84.00 94 MET A N 1
ATOM 756 C CA . MET A 1 94 ? 4.105 4.818 -7.042 1.00 84.00 94 MET A CA 1
ATOM 757 C C . MET A 1 94 ? 3.821 5.803 -5.914 1.00 84.00 94 MET A C 1
ATOM 759 O O . MET A 1 94 ? 4.266 5.625 -4.775 1.00 84.00 94 MET A O 1
ATOM 763 N N . ALA A 1 95 ? 3.036 6.828 -6.233 1.00 85.19 95 ALA A N 1
ATOM 764 C CA . ALA A 1 95 ? 2.442 7.706 -5.239 1.00 85.19 95 ALA A CA 1
ATOM 765 C C . ALA A 1 95 ? 0.956 7.375 -5.093 1.00 85.19 95 ALA A C 1
ATOM 767 O O . ALA A 1 95 ? 0.232 7.234 -6.085 1.00 85.19 95 ALA A O 1
ATOM 768 N N . ILE A 1 96 ? 0.509 7.259 -3.844 1.00 85.31 96 ILE A N 1
ATOM 769 C CA . ILE A 1 96 ? -0.882 6.968 -3.508 1.00 85.31 96 ILE A CA 1
ATOM 770 C C . ILE A 1 96 ? -1.400 7.939 -2.448 1.00 85.31 96 ILE A C 1
ATOM 772 O O . ILE A 1 96 ? -0.690 8.309 -1.508 1.00 85.31 96 ILE A O 1
ATOM 776 N N . ASP A 1 97 ? -2.666 8.308 -2.594 1.00 86.00 97 ASP A N 1
ATOM 777 C CA . ASP A 1 97 ? -3.452 8.980 -1.567 1.00 86.00 97 ASP A CA 1
ATOM 778 C C . ASP A 1 97 ? -4.331 7.927 -0.887 1.00 86.00 97 ASP A C 1
ATOM 780 O O 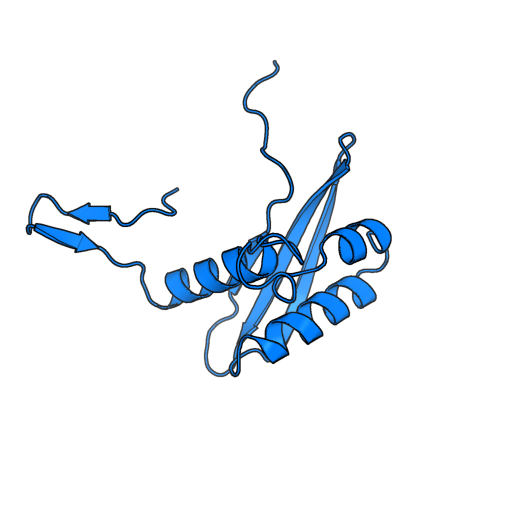. ASP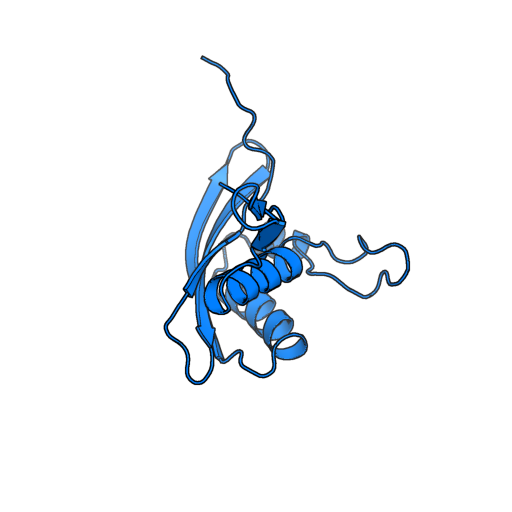 A 1 97 ? -5.040 7.173 -1.560 1.00 86.00 97 ASP A O 1
ATOM 784 N N . ILE A 1 98 ? -4.283 7.858 0.443 1.00 83.06 98 ILE A N 1
ATOM 785 C CA . ILE A 1 98 ? -5.080 6.908 1.225 1.00 83.06 98 ILE A CA 1
ATOM 786 C C . ILE A 1 98 ? -6.061 7.666 2.105 1.00 83.06 98 ILE A C 1
ATOM 788 O O . ILE A 1 98 ? -5.696 8.599 2.826 1.00 83.06 98 ILE A O 1
ATOM 792 N N . ASN A 1 99 ? -7.310 7.214 2.066 1.00 81.12 99 ASN A N 1
ATOM 793 C CA . ASN A 1 99 ? -8.393 7.728 2.883 1.00 81.12 99 ASN A CA 1
ATOM 794 C C . ASN A 1 99 ? -8.777 6.695 3.950 1.00 81.12 99 ASN A C 1
ATOM 796 O O . ASN A 1 99 ? -8.990 5.512 3.657 1.00 81.12 99 ASN A O 1
ATOM 800 N N . LEU A 1 100 ? -8.873 7.153 5.195 1.00 80.94 100 LEU A N 1
ATOM 801 C CA . LEU A 1 100 ? -9.186 6.341 6.364 1.00 80.94 100 LEU A CA 1
ATOM 802 C C . LEU A 1 100 ? -10.367 6.967 7.115 1.00 80.94 100 LEU A C 1
ATOM 804 O O . LEU A 1 100 ? -10.529 8.186 7.158 1.00 80.94 100 LEU A O 1
ATOM 808 N N . LYS A 1 101 ? -11.203 6.135 7.740 1.00 78.06 101 LYS A N 1
ATOM 809 C CA . LYS A 1 101 ? -12.363 6.579 8.519 1.00 78.06 101 LYS A CA 1
ATOM 810 C C . LYS A 1 101 ? -11.915 7.544 9.617 1.00 78.06 101 LYS A C 1
ATOM 812 O O . LYS A 1 101 ? -11.069 7.198 10.435 1.00 78.06 101 LYS A O 1
ATOM 817 N N . HIS A 1 102 ? -12.552 8.713 9.658 1.00 65.00 102 HIS A N 1
ATOM 818 C CA . HIS A 1 102 ? -12.354 9.744 10.683 1.00 65.00 102 HIS A CA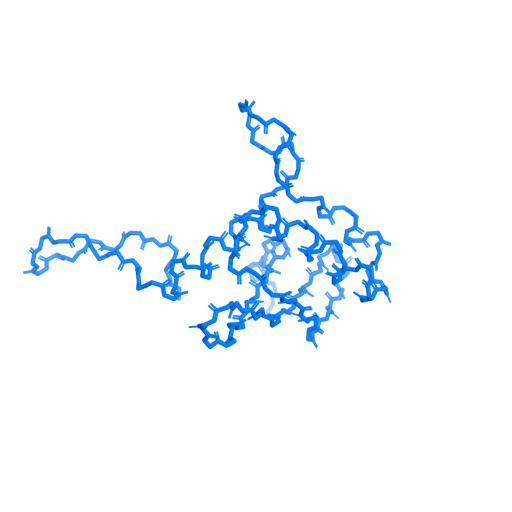 1
ATOM 819 C C . HIS A 1 102 ? -10.925 10.324 10.771 1.00 65.00 102 HIS A C 1
ATOM 821 O O . HIS A 1 102 ? -10.561 10.866 11.812 1.00 65.00 102 HIS A O 1
ATOM 827 N N . GLN A 1 103 ? -10.124 10.253 9.700 1.00 59.84 103 GLN A N 1
ATOM 828 C CA . GLN A 1 103 ? -8.787 10.861 9.638 1.00 59.84 103 GLN A CA 1
ATOM 829 C C . GLN A 1 103 ? -8.587 11.645 8.332 1.00 59.84 103 GLN A C 1
ATOM 831 O O . GLN A 1 103 ? -9.254 11.388 7.332 1.00 59.84 103 GLN A O 1
ATOM 836 N N . GLN A 1 104 ? -7.688 12.638 8.346 1.00 56.53 104 GLN A N 1
ATOM 837 C CA . GLN A 1 104 ? -7.321 13.374 7.131 1.00 56.53 104 GLN A CA 1
ATOM 838 C C . GLN A 1 104 ? -6.590 12.456 6.139 1.00 56.53 104 GLN A C 1
ATOM 840 O O . GLN A 1 104 ? -5.858 11.556 6.549 1.00 56.53 104 GLN A O 1
ATOM 845 N N . VAL A 1 105 ? -6.782 12.708 4.839 1.00 56.91 105 VAL A N 1
ATOM 846 C CA . VAL A 1 105 ? -6.114 11.984 3.744 1.00 56.91 105 VAL A CA 1
ATOM 847 C C . VAL A 1 105 ? -4.599 12.039 3.934 1.00 56.91 105 VAL A C 1
ATOM 849 O O . VAL A 1 105 ? -4.028 13.124 4.064 1.00 56.91 105 VAL A O 1
ATOM 852 N N . GLN A 1 106 ? -3.947 10.875 3.916 1.00 60.00 106 GLN A N 1
ATOM 853 C CA . GLN A 1 106 ? -2.493 10.776 4.018 1.00 60.00 106 GLN A CA 1
ATOM 854 C C . GLN A 1 106 ? -1.877 10.483 2.647 1.00 60.00 106 GLN A C 1
ATOM 856 O O . GLN A 1 106 ? -2.284 9.544 1.960 1.00 60.00 106 GLN A O 1
ATOM 861 N N . LYS A 1 107 ? -0.866 11.275 2.267 1.00 56.66 107 LYS A N 1
ATOM 862 C CA . LYS A 1 107 ? -0.047 11.024 1.075 1.00 56.66 107 LYS A CA 1
ATOM 863 C C . LYS A 1 107 ? 1.099 10.095 1.437 1.00 56.66 107 LYS A C 1
ATOM 865 O O . LYS A 1 107 ? 1.934 10.449 2.271 1.00 56.66 107 LYS A O 1
ATOM 870 N N . ILE A 1 108 ? 1.160 8.928 0.803 1.00 62.38 108 ILE A N 1
ATOM 871 C CA . ILE A 1 108 ? 2.209 7.941 1.062 1.00 62.38 108 ILE A CA 1
ATOM 872 C C . ILE A 1 108 ? 2.936 7.631 -0.243 1.00 62.38 108 ILE A C 1
ATOM 874 O O . ILE A 1 108 ? 2.334 7.240 -1.240 1.00 62.38 108 ILE A O 1
ATOM 878 N N . GLN A 1 109 ? 4.257 7.788 -0.220 1.00 57.62 109 GLN A N 1
ATOM 879 C CA . GLN A 1 109 ? 5.137 7.260 -1.255 1.00 57.62 109 GLN A CA 1
ATOM 880 C C . GLN A 1 109 ? 5.551 5.843 -0.857 1.00 57.62 109 GLN A C 1
ATOM 882 O O . GLN A 1 109 ? 6.103 5.641 0.232 1.00 57.62 109 GLN A O 1
ATOM 887 N N . VAL A 1 110 ? 5.276 4.875 -1.729 1.00 56.78 110 VAL A N 1
ATOM 888 C CA . VAL A 1 110 ? 5.737 3.492 -1.583 1.00 56.78 110 VAL A CA 1
ATOM 889 C C . VAL A 1 110 ? 6.863 3.313 -2.596 1.00 56.78 110 VAL A C 1
ATOM 891 O O . VAL A 1 110 ? 6.626 3.304 -3.800 1.00 56.78 110 VAL A O 1
ATOM 894 N N . ILE A 1 111 ? 8.099 3.289 -2.097 1.00 58.19 111 ILE A N 1
ATOM 895 C CA . ILE A 1 111 ? 9.310 3.170 -2.917 1.00 58.19 111 ILE A CA 1
ATOM 896 C C . ILE A 1 111 ? 9.486 1.700 -3.305 1.00 58.19 111 ILE A C 1
ATOM 898 O O . ILE A 1 111 ? 9.483 0.833 -2.430 1.00 58.19 111 ILE A O 1
ATOM 902 N N . GLY A 1 112 ? 9.671 1.427 -4.596 1.00 43.31 112 GLY A N 1
ATOM 903 C CA . GLY A 1 112 ? 10.250 0.178 -5.077 1.00 43.31 112 GLY A CA 1
ATOM 904 C C . GLY A 1 112 ? 11.695 0.428 -5.492 1.00 43.31 112 GLY A C 1
ATOM 905 O O . GLY A 1 112 ? 11.920 1.281 -6.334 1.00 43.31 112 GLY A O 1
ATOM 906 N N . GLY A 1 113 ? 12.645 -0.325 -4.931 1.00 36.44 113 GLY A N 1
ATOM 907 C CA . GLY A 1 113 ? 14.071 -0.283 -5.284 1.00 36.44 113 GLY A CA 1
ATOM 908 C C . GLY A 1 113 ? 14.866 0.830 -4.594 1.00 36.44 113 GLY A C 1
ATOM 909 O O . GLY A 1 113 ? 14.428 1.975 -4.531 1.00 36.44 113 GLY A O 1
ATOM 910 N N . GLU A 1 114 ? 16.047 0.491 -4.069 1.00 36.62 114 GLU A N 1
ATOM 911 C CA . GLU A 1 114 ? 17.016 1.485 -3.602 1.00 36.62 114 GLU A CA 1
ATOM 912 C C . GLU A 1 114 ? 17.289 2.477 -4.739 1.00 36.62 114 GLU A C 1
ATOM 914 O O . GLU A 1 114 ? 17.730 2.094 -5.825 1.00 36.62 114 GLU A O 1
ATOM 919 N N . ALA A 1 115 ? 17.025 3.763 -4.499 1.00 37.66 115 ALA A N 1
ATOM 920 C CA . ALA A 1 115 ? 17.657 4.803 -5.287 1.00 37.66 115 ALA A CA 1
ATOM 921 C C . ALA A 1 115 ? 19.153 4.694 -4.987 1.00 37.66 115 ALA A C 1
ATOM 923 O O . ALA A 1 115 ? 19.609 5.165 -3.943 1.00 37.66 115 ALA A O 1
ATOM 924 N N . ASN A 1 116 ? 19.894 4.011 -5.863 1.00 34.62 116 ASN A N 1
ATOM 925 C CA . ASN A 1 116 ? 21.345 4.060 -5.847 1.00 34.62 116 ASN A CA 1
ATOM 926 C C . ASN A 1 116 ? 21.734 5.535 -5.851 1.00 34.62 116 ASN A C 1
ATOM 928 O O . ASN A 1 116 ? 21.482 6.265 -6.812 1.00 34.62 116 ASN A O 1
ATOM 932 N N . GLY A 1 117 ? 22.292 5.973 -4.726 1.00 45.66 117 GLY A N 1
ATOM 933 C CA . GLY A 1 117 ? 23.017 7.218 -4.673 1.00 45.66 117 GLY A CA 1
ATOM 934 C C . GLY A 1 117 ? 24.132 7.159 -5.706 1.00 45.66 117 GLY A C 1
ATOM 935 O O . GLY A 1 117 ? 24.867 6.179 -5.762 1.00 45.66 117 GLY A O 1
ATOM 936 N N . ASN A 1 118 ? 24.240 8.253 -6.453 1.00 41.25 118 ASN A N 1
ATOM 937 C CA . ASN A 1 118 ? 25.360 8.633 -7.300 1.00 41.25 118 ASN A CA 1
ATOM 938 C C . ASN A 1 118 ? 25.594 7.742 -8.525 1.00 41.25 118 ASN A C 1
ATOM 940 O O . ASN A 1 118 ? 26.198 6.685 -8.423 1.00 41.25 118 ASN A O 1
ATOM 944 N N . ASP A 1 119 ? 25.253 8.279 -9.695 1.00 40.59 119 ASP A N 1
ATOM 945 C CA . ASP A 1 119 ? 26.221 8.344 -10.787 1.00 40.59 119 ASP A CA 1
ATOM 946 C C . ASP A 1 119 ? 25.979 9.606 -11.637 1.00 40.59 119 ASP A C 1
ATOM 948 O O . ASP A 1 119 ? 24.967 9.722 -12.328 1.00 40.59 119 ASP A O 1
ATOM 952 N N . GLN A 1 120 ? 26.989 10.489 -11.568 1.00 34.22 120 GLN A N 1
ATOM 953 C CA . GLN A 1 120 ? 27.290 11.722 -12.326 1.00 34.22 120 GLN A CA 1
ATOM 954 C C . GLN A 1 120 ? 26.793 13.066 -11.778 1.00 34.22 120 GLN A C 1
ATOM 956 O O . GLN A 1 120 ? 25.594 13.394 -11.891 1.00 34.22 120 GLN A O 1
#

Solvent-accessible surface area (backbone atoms only — not comparable to full-atom values): 7382 Å² total; per-residue (Å²): 142,77,101,60,86,43,74,37,85,91,79,74,43,73,48,73,71,54,72,72,54,44,51,53,48,51,51,45,50,53,67,64,36,41,53,47,66,42,88,93,47,50,88,40,55,30,64,59,65,62,41,65,77,40,67,88,40,63,71,59,44,35,48,55,52,40,63,50,44,52,75,77,32,91,46,53,72,50,55,44,76,77,46,76,48,81,47,97,83,81,34,44,45,39,36,37,41,38,36,38,68,97,52,79,74,44,81,46,76,51,82,44,72,84,79,76,76,84,87,135

Nearest PDB structures (foldseek):
  5iw9-assembly1_B  TM=6.836E-01  e=2.071E-03  Tequatrovirus T4
  7yfz-assembly1_X  TM=7.102E-01  e=6.419E-02  uncultured cyanophage
  5jy7-assembly2_M  TM=6.500E-01  e=3.455E+00  Mycolicibacterium smegmatis MC2 155
  6kyl-assembly1_B  TM=5.647E-01  e=2.115E+00  Saccharomyces cerevisiae S288C
  4ce4-assembly1_h  TM=3.637E-01  e=5.163E-01  Sus scrofa domesticus

pLDDT: mean 74.5, std 16.05, range [34.22, 91.75]

Sequence (120 aa):
MTNDVAFNRSNGVFNFVNDNDELAQRIKILLGTNLGEIPWDRTKGFDQNNIIRNGKQIHVIETAITEYLKKQLNTFVEVKVTSITHHDNRVTDMAIDINLKHQQVQKIQVIGGEANGNDQ

Radius of gyration: 16.18 Å; Cα contacts (8 Å, |Δi|>4): 152; chains: 1; bounding box: 40×33×46 Å

Foldseek 3Di:
DDPDQDQDPVVRDTDDDPPVVVVLSVLLCQAQFDQQNDPVDSNGHAPVVQCLVCVVPQVSVQVSSQVSCVVVPVFWDGKHWPDWDQDPVSWIKTWIWTDGHPDDIDIHTRGGDDPPPDDD

Mean predicted aligned error: 11.14 Å